Protein AF-A0A8J2RKL1-F1 (afdb_monomer_lite)

InterPro domains:
  IPR005798 Cytochrome b/b6, C-terminal [PF00032] (42-75)
  IPR005798 Cytochrome b/b6, C-terminal [PS51003] (1-81)
  IPR027387 Cytochrome b/b6-like domain superfamily [G3DSA:1.20.810.10] (3-80)
  IPR036150 Cytochrome b/b6, C-terminal domain superfamily [SSF81648] (10-77)

Structure (mmCIF, N/CA/C/O backbone):
data_AF-A0A8J2RKL1-F1
#
_entry.id   AF-A0A8J2RKL1-F1
#
loop_
_atom_site.group_PDB
_atom_site.id
_atom_site.type_symbol
_atom_site.label_atom_id
_atom_site.label_alt_id
_atom_site.label_comp_id
_atom_site.label_asym_id
_atom_site.label_entity_id
_atom_site.label_seq_id
_atom_site.pdbx_PDB_ins_code
_atom_site.Cartn_x
_atom_site.Cartn_y
_atom_site.Cartn_z
_atom_site.occupancy
_atom_site.B_iso_or_equiv
_atom_site.auth_seq_id
_atom_site.auth_comp_id
_atom_site.auth_asym_id
_atom_site.auth_atom_id
_atom_site.pdbx_PDB_model_num
ATOM 1 N N . MET A 1 1 ? 31.817 -14.526 -21.103 1.00 56.75 1 MET A N 1
ATOM 2 C CA . MET A 1 1 ? 30.706 -14.668 -20.137 1.00 56.75 1 MET A CA 1
ATOM 3 C C . MET A 1 1 ? 29.862 -13.384 -20.133 1.00 56.75 1 MET A C 1
ATOM 5 O O . MET A 1 1 ? 29.556 -12.872 -19.070 1.00 56.75 1 MET A O 1
ATOM 9 N N . ASN A 1 2 ? 29.509 -12.839 -21.313 1.00 64.19 2 ASN A N 1
ATOM 10 C CA . ASN A 1 2 ? 29.096 -11.423 -21.433 1.00 64.19 2 ASN A CA 1
ATOM 11 C C . ASN A 1 2 ? 27.755 -11.216 -22.169 1.00 64.19 2 ASN A C 1
ATOM 13 O O . ASN A 1 2 ? 27.445 -10.087 -22.513 1.00 64.19 2 ASN A O 1
ATOM 17 N N . GLY A 1 3 ? 27.007 -12.286 -22.468 1.00 69.62 3 GLY A N 1
ATOM 18 C CA . GLY A 1 3 ? 25.729 -12.192 -23.199 1.00 69.62 3 GLY A CA 1
ATOM 19 C C . GLY A 1 3 ? 24.522 -12.663 -22.388 1.00 69.62 3 GLY A C 1
ATOM 20 O O . GLY A 1 3 ? 23.479 -12.031 -22.399 1.00 69.62 3 GLY A O 1
ATOM 21 N N . MET A 1 4 ? 24.663 -13.749 -21.623 1.00 73.62 4 MET A N 1
ATOM 22 C CA . MET A 1 4 ? 23.569 -14.242 -20.775 1.00 73.62 4 MET A CA 1
ATOM 23 C C . MET A 1 4 ? 23.311 -13.322 -19.572 1.00 73.62 4 MET A C 1
ATOM 25 O O . MET A 1 4 ? 22.170 -13.126 -19.183 1.00 73.62 4 MET A O 1
ATOM 29 N N . THR A 1 5 ? 24.359 -12.713 -19.012 1.00 76.06 5 THR A N 1
ATOM 30 C CA . THR A 1 5 ? 24.230 -11.771 -17.892 1.00 76.06 5 THR A CA 1
ATOM 31 C C . THR A 1 5 ? 23.613 -10.442 -18.312 1.00 76.06 5 THR A C 1
ATOM 33 O O . THR A 1 5 ? 22.861 -9.867 -17.541 1.00 76.06 5 THR A O 1
ATOM 36 N N . THR A 1 6 ? 23.887 -9.955 -19.525 1.00 77.88 6 THR A N 1
ATOM 37 C CA . THR A 1 6 ? 23.312 -8.695 -20.018 1.00 77.88 6 THR A CA 1
ATOM 38 C C . THR A 1 6 ? 21.819 -8.827 -20.299 1.00 77.88 6 THR A C 1
ATOM 40 O O . THR A 1 6 ? 21.072 -7.926 -19.950 1.00 77.88 6 THR A O 1
ATOM 43 N N . VAL A 1 7 ? 21.372 -9.968 -20.836 1.00 83.88 7 VAL A N 1
ATOM 44 C CA . VAL A 1 7 ? 19.943 -10.229 -21.087 1.00 83.88 7 VAL A CA 1
ATOM 45 C C . VAL A 1 7 ? 19.142 -10.273 -19.783 1.00 83.88 7 VAL A C 1
ATOM 47 O O . VAL A 1 7 ? 18.106 -9.627 -19.690 1.00 83.88 7 VAL A O 1
ATOM 50 N N . VAL A 1 8 ? 19.645 -10.956 -18.747 1.00 91.00 8 VAL A N 1
ATOM 51 C CA . VAL A 1 8 ? 18.971 -10.990 -17.433 1.00 91.00 8 VAL A CA 1
ATOM 52 C C . VAL A 1 8 ? 18.882 -9.588 -16.817 1.00 91.00 8 VAL A C 1
ATOM 54 O O . VAL A 1 8 ? 17.834 -9.204 -16.315 1.00 91.00 8 VAL A O 1
ATOM 57 N N . LEU A 1 9 ? 19.947 -8.783 -16.920 1.00 91.25 9 LEU A N 1
ATOM 58 C CA . LEU A 1 9 ? 19.938 -7.403 -16.420 1.00 91.25 9 LEU A CA 1
ATOM 59 C C . LEU A 1 9 ? 18.942 -6.502 -17.168 1.00 91.25 9 LEU A C 1
ATOM 61 O O . LEU A 1 9 ? 18.351 -5.610 -16.561 1.00 91.25 9 LEU A O 1
ATOM 65 N N . GLU A 1 10 ? 18.759 -6.711 -18.473 1.00 88.25 10 GLU A N 1
ATOM 66 C CA . GLU A 1 10 ? 17.762 -5.988 -19.268 1.00 88.25 10 GLU A CA 1
ATOM 67 C C . GLU A 1 10 ? 16.331 -6.364 -18.853 1.00 88.25 10 GLU A C 1
ATOM 69 O O . GLU A 1 10 ? 15.496 -5.475 -18.676 1.00 88.25 10 GLU A O 1
ATOM 74 N N . GLU A 1 11 ? 16.052 -7.650 -18.627 1.00 93.31 11 GLU A N 1
ATOM 75 C CA . GLU A 1 11 ? 14.753 -8.124 -18.126 1.00 93.31 11 GLU A CA 1
ATOM 76 C C . GLU A 1 11 ? 14.448 -7.581 -16.721 1.00 93.31 11 GLU A C 1
ATOM 78 O O . GLU A 1 11 ? 13.352 -7.061 -16.481 1.00 93.31 11 GLU A O 1
ATOM 83 N N . ASP A 1 12 ? 15.433 -7.614 -15.819 1.00 94.56 12 ASP A N 1
ATOM 84 C CA . ASP A 1 12 ? 15.322 -7.069 -14.463 1.00 94.56 12 ASP A CA 1
ATOM 85 C C . ASP A 1 12 ? 15.038 -5.559 -14.485 1.00 94.56 12 ASP A C 1
ATOM 87 O O . ASP A 1 12 ? 14.193 -5.066 -13.732 1.00 94.56 12 ASP A O 1
ATOM 91 N N . LEU A 1 13 ? 15.699 -4.809 -15.377 1.00 96.62 13 LEU A N 1
ATOM 92 C CA . LEU A 1 13 ? 15.478 -3.370 -15.530 1.00 96.62 13 LEU A CA 1
ATOM 93 C C . LEU A 1 13 ? 14.058 -3.069 -16.018 1.00 96.62 13 LEU A C 1
ATOM 95 O O . LEU A 1 13 ? 13.409 -2.159 -15.497 1.00 96.62 13 LEU A O 1
ATOM 99 N N . VAL A 1 14 ? 13.553 -3.831 -16.990 1.00 97.06 14 VAL A N 1
ATOM 100 C CA . VAL A 1 14 ? 12.174 -3.683 -17.478 1.00 97.06 14 VAL A CA 1
ATOM 101 C C . VAL A 1 14 ? 11.176 -3.988 -16.361 1.00 97.06 14 VAL A C 1
ATOM 103 O O . VAL A 1 14 ? 10.255 -3.199 -16.136 1.00 97.06 14 VAL A O 1
ATOM 106 N N . GLY A 1 15 ? 11.377 -5.074 -15.610 1.00 96.62 15 GLY A N 1
ATOM 107 C CA . GLY A 1 15 ? 10.543 -5.417 -14.456 1.00 96.62 15 GLY A CA 1
ATOM 108 C C . GLY A 1 15 ? 10.541 -4.319 -13.388 1.00 96.62 15 GLY A C 1
ATOM 109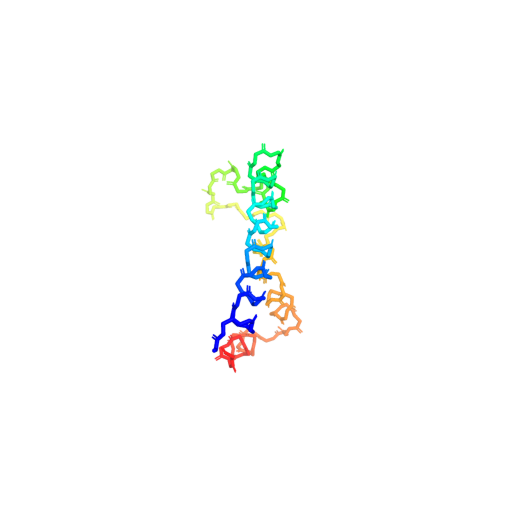 O O . GLY A 1 15 ? 9.482 -3.928 -12.891 1.00 96.62 15 GLY A O 1
ATOM 110 N N . PHE A 1 16 ? 11.711 -3.754 -13.091 1.00 97.25 16 PHE A N 1
ATOM 111 C CA . PHE A 1 16 ? 11.855 -2.650 -12.146 1.00 97.25 16 PHE A CA 1
ATOM 112 C C . PHE A 1 16 ? 11.129 -1.380 -12.608 1.00 97.25 16 PHE A C 1
ATOM 114 O O . PHE A 1 16 ? 10.437 -0.742 -11.813 1.00 97.25 16 PHE A O 1
ATOM 121 N N . LEU A 1 17 ? 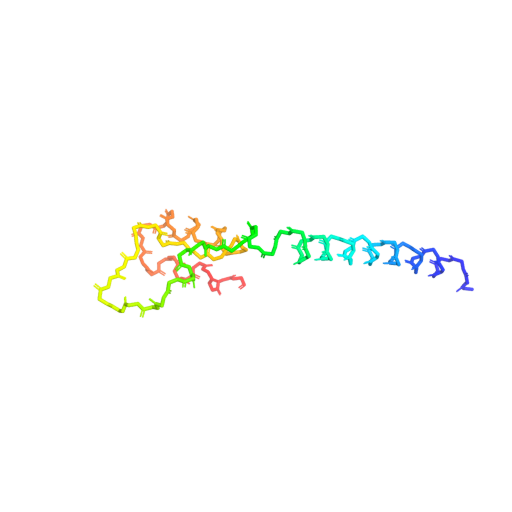11.223 -1.025 -13.893 1.00 98.12 17 LEU A N 1
ATOM 122 C CA . LEU A 1 17 ? 10.516 0.129 -14.455 1.00 98.12 17 LEU A CA 1
ATOM 123 C C . LEU A 1 17 ? 8.994 -0.037 -14.379 1.00 98.12 17 LEU A C 1
ATOM 125 O O . LEU A 1 17 ? 8.296 0.920 -14.044 1.00 98.12 17 LEU A O 1
ATOM 129 N N . ILE A 1 18 ? 8.477 -1.242 -14.633 1.00 97.75 18 ILE A N 1
ATOM 130 C CA . ILE A 1 18 ? 7.045 -1.541 -14.502 1.00 97.75 18 ILE A CA 1
ATOM 131 C C . ILE A 1 18 ? 6.604 -1.408 -13.037 1.00 97.75 18 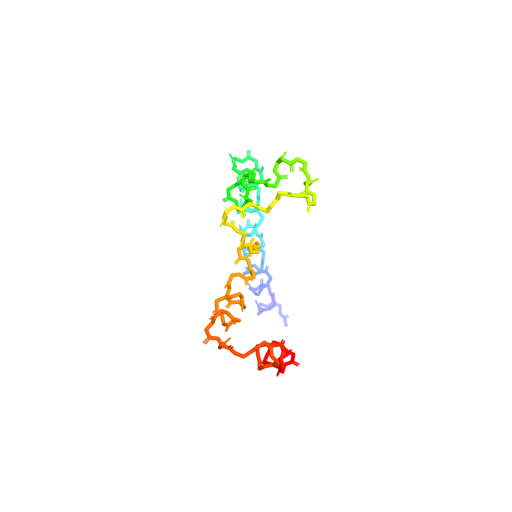ILE A C 1
ATOM 133 O O . ILE A 1 18 ? 5.595 -0.756 -12.754 1.00 97.75 18 ILE A O 1
ATOM 137 N N . LEU A 1 19 ? 7.374 -1.956 -12.092 1.00 97.25 19 LEU A N 1
ATOM 138 C CA . LEU A 1 19 ? 7.091 -1.818 -10.661 1.00 97.25 19 LEU A CA 1
ATOM 139 C C . LEU A 1 19 ? 7.066 -0.345 -10.234 1.00 97.25 19 LEU A C 1
ATOM 141 O O . LEU A 1 19 ? 6.119 0.090 -9.582 1.00 97.25 19 LEU A O 1
ATOM 145 N N . LEU A 1 20 ? 8.049 0.455 -10.648 1.00 97.69 20 LEU A N 1
ATOM 146 C CA . LEU A 1 20 ? 8.069 1.881 -10.326 1.00 97.69 20 LEU A CA 1
ATOM 147 C C . LEU A 1 20 ? 6.904 2.642 -10.963 1.00 97.69 20 LEU A C 1
ATOM 149 O O . LEU A 1 20 ? 6.280 3.461 -10.292 1.00 97.69 20 LEU A O 1
ATOM 153 N N . ALA A 1 21 ? 6.572 2.367 -12.224 1.00 97.38 21 ALA A N 1
ATOM 154 C CA . ALA A 1 21 ? 5.448 3.015 -12.894 1.00 97.38 21 ALA A CA 1
ATOM 155 C C . ALA A 1 21 ? 4.115 2.717 -12.183 1.00 97.38 21 ALA A C 1
ATOM 157 O O . ALA A 1 21 ? 3.313 3.627 -11.954 1.00 97.38 21 ALA A O 1
ATOM 158 N N . THR A 1 22 ? 3.888 1.466 -11.773 1.00 96.88 22 THR A N 1
ATOM 159 C CA . THR A 1 22 ? 2.688 1.089 -11.001 1.00 96.88 22 THR A CA 1
ATOM 160 C C . THR A 1 22 ? 2.658 1.749 -9.621 1.00 96.88 22 THR A C 1
ATOM 162 O O . THR A 1 22 ? 1.624 2.273 -9.215 1.00 96.88 22 THR A O 1
ATOM 165 N N . LEU A 1 23 ? 3.794 1.831 -8.924 1.00 97.06 23 LEU A N 1
ATOM 166 C CA . LEU A 1 23 ? 3.878 2.506 -7.629 1.00 97.06 23 LEU A CA 1
ATOM 167 C C . LEU A 1 23 ? 3.604 4.014 -7.741 1.00 97.06 23 LEU A C 1
ATOM 169 O O . LEU A 1 23 ? 2.845 4.572 -6.946 1.00 97.06 23 LEU A O 1
ATOM 173 N N . ILE A 1 24 ? 4.191 4.681 -8.737 1.00 97.44 24 ILE A N 1
ATOM 174 C CA . ILE A 1 24 ? 4.000 6.118 -8.979 1.00 97.44 24 ILE A CA 1
ATOM 175 C C . ILE A 1 24 ? 2.539 6.411 -9.333 1.00 97.44 24 ILE A C 1
ATOM 177 O O . ILE A 1 24 ? 1.949 7.348 -8.801 1.00 97.44 24 ILE A O 1
ATOM 181 N N . THR A 1 25 ? 1.927 5.603 -10.197 1.00 96.88 25 THR A N 1
ATOM 182 C CA . THR A 1 25 ? 0.514 5.790 -10.564 1.00 96.88 25 THR A CA 1
ATOM 183 C C . THR A 1 25 ? -0.423 5.572 -9.378 1.00 96.88 25 THR A C 1
ATOM 185 O O . THR A 1 25 ? -1.324 6.384 -9.177 1.00 96.88 25 THR A O 1
ATOM 188 N N . LEU A 1 26 ? -0.193 4.549 -8.549 1.00 96.88 26 LEU A N 1
ATOM 189 C CA . LEU A 1 26 ? -0.974 4.319 -7.329 1.00 96.88 26 LEU A CA 1
ATOM 190 C C . LEU A 1 26 ? -0.845 5.486 -6.343 1.00 96.88 26 LEU A C 1
ATOM 192 O O . LEU A 1 26 ? -1.852 6.021 -5.894 1.00 96.88 26 LEU A O 1
ATOM 196 N N . THR A 1 27 ? 0.379 5.919 -6.044 1.00 95.75 27 THR A N 1
ATOM 197 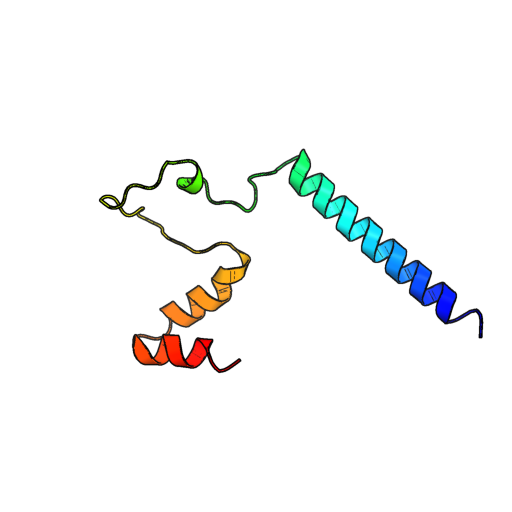C CA . THR A 1 27 ? 0.631 6.964 -5.036 1.00 95.75 27 THR A CA 1
ATOM 198 C C . THR A 1 27 ? 0.178 8.356 -5.469 1.00 95.75 27 THR A C 1
ATOM 200 O O . THR A 1 27 ? -0.337 9.102 -4.640 1.00 95.75 27 THR A O 1
ATOM 203 N N . LEU A 1 28 ? 0.338 8.718 -6.746 1.00 96.69 28 LEU A N 1
ATOM 204 C CA . LEU A 1 28 ? 0.016 10.066 -7.222 1.00 96.69 28 LEU A CA 1
ATOM 205 C C . LEU A 1 28 ? -1.424 10.215 -7.712 1.00 96.69 28 LEU A C 1
ATOM 207 O O . LEU A 1 28 ? -2.003 11.284 -7.534 1.00 96.69 28 LEU A O 1
ATOM 211 N N . LEU A 1 29 ? -2.003 9.189 -8.345 1.00 96.44 29 LEU A N 1
ATOM 212 C CA . LEU A 1 29 ? -3.347 9.301 -8.923 1.00 96.44 29 LEU A CA 1
ATOM 213 C C . LEU A 1 29 ? -4.436 8.815 -7.967 1.00 96.44 29 LEU A C 1
ATOM 215 O O . LEU A 1 29 ? -5.501 9.421 -7.924 1.00 96.44 29 LEU A O 1
ATOM 219 N N . ASN A 1 30 ? -4.195 7.739 -7.209 1.00 94.19 30 ASN A N 1
ATOM 220 C CA . ASN A 1 30 ? -5.206 7.144 -6.329 1.00 94.19 30 ASN A CA 1
ATOM 221 C C . ASN A 1 30 ? -4.602 6.634 -5.002 1.00 94.19 30 ASN A C 1
ATOM 223 O O . ASN A 1 30 ? -4.640 5.429 -4.736 1.00 94.19 30 ASN A O 1
ATOM 227 N N . PRO A 1 31 ? -4.082 7.528 -4.137 1.00 91.44 31 PRO A N 1
ATOM 228 C CA . PRO A 1 31 ? -3.347 7.140 -2.926 1.00 91.44 31 PRO A CA 1
ATOM 229 C C . PRO A 1 31 ? -4.169 6.302 -1.937 1.00 91.44 31 PRO A C 1
ATOM 231 O O . PRO A 1 31 ? -3.615 5.477 -1.219 1.00 91.44 31 PRO A O 1
ATOM 234 N N . ASN A 1 32 ? -5.492 6.481 -1.925 1.00 93.25 32 ASN A N 1
ATOM 235 C CA . ASN A 1 32 ? -6.393 5.819 -0.980 1.00 93.25 32 ASN A CA 1
ATOM 236 C C . ASN A 1 32 ? -7.107 4.597 -1.575 1.00 93.25 32 ASN A C 1
ATOM 238 O O . ASN A 1 32 ? -8.018 4.071 -0.950 1.00 93.25 32 ASN A O 1
ATOM 242 N N . LEU A 1 33 ? -6.728 4.139 -2.775 1.00 92.75 33 LEU A N 1
ATOM 243 C CA . LEU A 1 33 ? -7.417 3.033 -3.455 1.00 92.75 33 LEU A CA 1
ATOM 244 C C . LEU A 1 33 ? -7.377 1.720 -2.662 1.00 92.75 33 LEU A C 1
ATOM 246 O O . LEU A 1 33 ? -8.306 0.924 -2.742 1.00 92.75 33 LEU A O 1
ATOM 250 N N . LEU A 1 34 ? -6.281 1.488 -1.939 1.00 92.56 34 LEU A N 1
ATOM 251 C CA . LEU A 1 34 ? -6.035 0.250 -1.199 1.00 92.56 34 LEU A CA 1
ATOM 252 C C . LEU A 1 34 ? -6.315 0.372 0.305 1.00 92.56 34 LEU A C 1
ATOM 254 O O . LEU A 1 34 ? -6.212 -0.634 0.998 1.00 92.56 34 LEU A O 1
ATOM 258 N N . GLY A 1 35 ? -6.621 1.575 0.802 1.00 89.94 35 GLY A N 1
ATOM 259 C CA . GLY A 1 35 ? -6.831 1.840 2.225 1.00 89.94 35 GLY A CA 1
ATOM 260 C C . GLY A 1 35 ? -8.310 1.895 2.596 1.00 89.94 35 GLY A C 1
ATOM 261 O O . GLY A 1 35 ? -9.157 2.243 1.773 1.00 89.94 35 GLY A O 1
ATOM 262 N N . ASP A 1 36 ? -8.620 1.579 3.851 1.00 90.12 36 ASP A N 1
ATOM 263 C CA . ASP A 1 36 ? -9.984 1.668 4.373 1.00 90.12 36 ASP A CA 1
ATOM 264 C C . ASP A 1 36 ? -10.349 3.123 4.753 1.00 90.12 36 ASP A C 1
ATOM 266 O O . ASP A 1 36 ? -9.604 3.758 5.511 1.00 90.12 36 ASP A O 1
ATOM 270 N N . PRO A 1 37 ? -11.482 3.676 4.273 1.00 87.94 37 PRO A N 1
ATOM 271 C CA . PRO A 1 37 ? -11.965 4.996 4.674 1.00 87.94 37 PRO A CA 1
ATOM 272 C C . PRO A 1 37 ? -12.166 5.173 6.188 1.00 87.94 37 PRO A C 1
ATOM 274 O O . PRO A 1 37 ? -12.038 6.289 6.694 1.00 87.94 37 PRO A O 1
ATOM 277 N N . GLU A 1 38 ? -12.451 4.103 6.933 1.00 86.50 38 GLU A N 1
ATOM 278 C CA . GLU A 1 38 ? -12.650 4.174 8.386 1.00 86.50 38 GLU A CA 1
ATOM 279 C C . GLU A 1 38 ? -11.360 4.545 9.137 1.00 86.50 38 GLU A C 1
ATOM 281 O O . GLU A 1 38 ? -11.428 5.139 10.214 1.00 86.50 38 GLU A O 1
ATOM 286 N N . ASN A 1 39 ? -10.181 4.302 8.548 1.00 88.69 39 ASN A N 1
ATOM 287 C CA . ASN A 1 39 ? -8.886 4.666 9.138 1.00 88.69 39 ASN A CA 1
ATOM 288 C C . ASN A 1 39 ? -8.635 6.187 9.175 1.00 88.69 39 ASN A C 1
ATOM 290 O O . ASN A 1 39 ? -7.700 6.634 9.842 1.00 88.69 39 ASN A O 1
ATOM 294 N N . PHE A 1 40 ? -9.446 6.998 8.482 1.00 89.62 40 PHE A N 1
ATOM 295 C CA . PHE A 1 40 ? -9.375 8.461 8.581 1.00 89.62 40 PHE A CA 1
ATOM 296 C C . PHE A 1 40 ? -10.056 9.006 9.843 1.00 89.62 40 PHE A C 1
ATOM 298 O O . PHE A 1 40 ? -9.802 10.151 10.227 1.00 89.62 40 PHE A O 1
ATOM 305 N N . ASN A 1 41 ? -10.892 8.204 10.507 1.00 88.06 41 ASN A N 1
ATOM 306 C CA . ASN A 1 41 ? -11.502 8.574 11.776 1.00 88.06 41 ASN A CA 1
ATOM 307 C C . ASN A 1 41 ? -10.546 8.259 12.940 1.00 88.06 41 ASN A C 1
ATOM 309 O O . ASN A 1 41 ? -9.913 7.201 12.957 1.00 88.06 41 ASN A O 1
ATOM 313 N N . PRO A 1 42 ? -10.435 9.138 13.953 1.00 87.56 42 PRO A N 1
ATOM 314 C CA . PRO A 1 42 ? -9.615 8.852 15.121 1.00 87.56 42 PRO A CA 1
ATOM 315 C C . PRO A 1 42 ? -10.156 7.632 15.874 1.00 87.56 42 PRO A C 1
ATOM 317 O O . PRO A 1 42 ? -11.364 7.481 16.064 1.00 87.56 42 PRO A O 1
ATOM 320 N N . ALA A 1 43 ? -9.246 6.777 16.341 1.00 86.81 43 ALA A N 1
ATOM 321 C CA . ALA A 1 43 ? -9.606 5.560 17.053 1.00 86.81 43 ALA A CA 1
ATOM 322 C C . ALA A 1 43 ? -10.402 5.871 18.334 1.00 86.81 43 ALA A C 1
ATOM 324 O O . ALA A 1 43 ? -9.944 6.618 19.202 1.00 86.81 43 ALA A O 1
ATOM 325 N N . ASN A 1 44 ? -11.578 5.253 18.471 1.00 91.06 44 ASN A N 1
ATOM 326 C CA . ASN A 1 44 ? -12.405 5.329 19.670 1.00 91.06 44 ASN A CA 1
ATOM 327 C C . ASN A 1 44 ? -12.555 3.927 20.292 1.00 91.06 44 ASN A C 1
ATOM 329 O O . ASN A 1 44 ? -13.246 3.087 19.722 1.00 91.06 44 ASN A O 1
ATOM 333 N N . PRO A 1 45 ? -11.971 3.656 21.474 1.00 84.88 45 PRO A N 1
ATOM 334 C CA . PRO A 1 45 ? -12.025 2.331 22.095 1.00 84.88 45 PRO A CA 1
ATOM 335 C C . PRO A 1 45 ? -13.430 1.914 22.560 1.00 84.88 45 PRO A C 1
ATOM 337 O O . PRO A 1 45 ? -13.636 0.751 22.895 1.00 84.88 45 PRO A O 1
ATOM 340 N N . LEU A 1 46 ? -14.395 2.840 22.602 1.00 88.06 46 LEU A N 1
ATOM 341 C CA . LEU A 1 46 ? -15.777 2.568 23.006 1.00 88.06 46 LEU A CA 1
ATOM 342 C C . LEU A 1 46 ? -16.700 2.236 21.825 1.00 88.06 46 LEU A C 1
ATOM 344 O O . LEU A 1 46 ? -17.846 1.850 22.046 1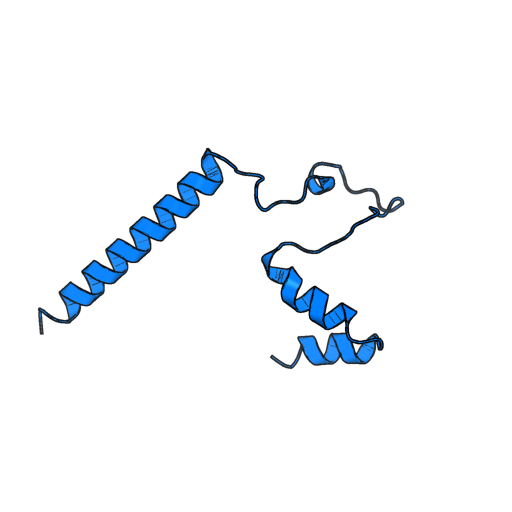.00 88.06 46 LEU A O 1
ATOM 348 N N . VAL A 1 47 ? -16.230 2.397 20.584 1.00 81.62 47 VAL A N 1
ATOM 349 C CA . VAL A 1 47 ? -17.035 2.198 19.374 1.00 81.62 47 VAL A CA 1
ATOM 350 C C . VAL A 1 47 ? -16.272 1.306 18.405 1.00 81.62 47 VAL A C 1
ATOM 352 O O . VAL A 1 47 ? -15.245 1.697 17.861 1.00 81.62 47 VAL A O 1
ATOM 355 N N . THR A 1 48 ? -16.791 0.105 18.160 1.00 83.31 48 THR A N 1
ATOM 356 C CA . THR A 1 48 ? -16.271 -0.783 17.115 1.00 83.31 48 THR A CA 1
ATOM 357 C C . THR A 1 48 ? -16.997 -0.519 15.795 1.00 83.31 48 THR A C 1
ATOM 359 O O . THR A 1 48 ? -18.232 -0.569 15.788 1.00 83.31 48 THR A O 1
ATOM 362 N N . PRO A 1 49 ? -16.279 -0.290 14.680 1.00 82.44 49 PRO A N 1
ATOM 363 C CA . PRO A 1 49 ? -16.886 -0.208 13.355 1.00 82.44 49 PRO A CA 1
ATOM 364 C C . PRO A 1 49 ? -17.676 -1.475 13.004 1.00 82.44 49 PRO A C 1
ATOM 366 O O . PRO A 1 49 ? -17.370 -2.571 13.474 1.00 82.44 49 PRO A O 1
ATOM 369 N N . VAL A 1 50 ? -18.697 -1.336 12.157 1.00 80.31 50 VAL A N 1
ATOM 370 C CA . VAL A 1 50 ? -19.596 -2.448 11.787 1.00 80.31 50 VAL A CA 1
ATOM 371 C C . VAL A 1 50 ? -18.882 -3.499 10.922 1.00 80.31 50 VAL A C 1
ATOM 373 O O . VAL A 1 50 ? -19.179 -4.691 11.011 1.00 80.31 50 VAL A O 1
ATOM 376 N N . HIS A 1 51 ? -17.916 -3.076 10.105 1.00 82.94 51 HIS A N 1
ATOM 377 C CA . HIS A 1 51 ? -17.166 -3.936 9.190 1.00 82.94 51 HIS A CA 1
ATOM 378 C C . HIS A 1 51 ? -15.661 -3.795 9.439 1.00 82.94 51 HIS A C 1
ATOM 380 O O . HIS A 1 51 ? -14.971 -3.074 8.734 1.00 82.94 51 HIS A O 1
ATOM 386 N N . ILE A 1 52 ? -15.149 -4.476 10.468 1.00 85.38 52 ILE A N 1
ATOM 387 C CA . ILE A 1 52 ? -13.711 -4.494 10.774 1.00 85.38 52 ILE A CA 1
ATOM 388 C C . ILE A 1 52 ? -13.046 -5.603 9.961 1.00 85.38 52 ILE A C 1
ATOM 390 O O . ILE A 1 52 ? -13.318 -6.789 10.173 1.00 85.38 52 ILE A O 1
ATOM 394 N N . GLN A 1 53 ? -12.150 -5.219 9.061 1.00 88.06 53 GLN A N 1
ATOM 395 C CA . GLN A 1 53 ? -11.322 -6.127 8.274 1.00 88.06 53 GLN A CA 1
ATOM 396 C C . GLN A 1 53 ? -9.865 -5.655 8.302 1.00 88.06 53 GLN A C 1
ATOM 398 O O . GLN A 1 53 ? -9.617 -4.460 8.453 1.00 88.06 53 GLN A O 1
ATOM 403 N N . PRO A 1 54 ? -8.889 -6.570 8.205 1.00 90.88 54 PRO A N 1
ATOM 404 C CA . PRO A 1 54 ? -7.503 -6.160 8.065 1.00 90.88 54 PRO A CA 1
ATOM 405 C C . PRO A 1 54 ? -7.237 -5.643 6.647 1.00 90.88 54 PRO A C 1
ATOM 407 O O . PRO A 1 54 ? -8.032 -5.859 5.731 1.00 90.88 54 PRO A O 1
ATOM 410 N N . GLU A 1 55 ? -6.074 -5.019 6.469 1.00 92.56 55 GLU A N 1
ATOM 411 C CA . GLU A 1 55 ? -5.588 -4.571 5.165 1.00 92.56 55 GLU A CA 1
ATOM 412 C C . GLU A 1 55 ? -5.586 -5.696 4.119 1.00 92.56 55 GLU A C 1
ATOM 414 O O . GLU A 1 55 ? -5.474 -6.886 4.437 1.00 92.56 55 GLU A O 1
ATOM 419 N N . TRP A 1 56 ? -5.682 -5.310 2.846 1.00 91.62 56 TRP A N 1
ATOM 420 C CA . TRP A 1 56 ? -5.940 -6.215 1.721 1.00 91.62 56 TRP A CA 1
ATOM 421 C C . TRP A 1 56 ? -4.998 -7.429 1.656 1.00 91.62 56 TRP A C 1
ATOM 423 O O . TRP A 1 56 ? -5.442 -8.547 1.388 1.00 91.62 56 TRP A O 1
ATOM 433 N N . TYR A 1 57 ? -3.714 -7.242 1.968 1.00 92.44 57 TYR A N 1
ATOM 434 C CA . TYR A 1 57 ? -2.695 -8.296 1.947 1.00 92.44 57 TYR A CA 1
ATOM 435 C C . TYR A 1 57 ? -2.865 -9.342 3.063 1.00 92.44 57 TYR A C 1
ATOM 437 O O . TYR A 1 57 ? -2.282 -10.419 2.980 1.00 92.44 57 TYR A O 1
ATOM 445 N N . PHE A 1 58 ? -3.701 -9.079 4.071 1.00 92.31 58 PHE A N 1
ATOM 446 C CA . PHE A 1 58 ? -4.047 -10.013 5.149 1.00 92.31 58 PHE A CA 1
ATOM 447 C C . PHE A 1 58 ? -5.428 -10.660 5.003 1.00 92.31 58 PHE A C 1
ATOM 449 O O . PHE A 1 58 ? -5.765 -11.563 5.777 1.00 92.31 58 PHE A O 1
ATOM 456 N N . LEU A 1 59 ? -6.238 -10.254 4.020 1.00 90.12 59 LEU A N 1
ATOM 457 C CA . LEU A 1 59 ? -7.596 -10.783 3.852 1.00 90.12 59 LEU A CA 1
ATOM 458 C C . LEU A 1 59 ? -7.620 -12.303 3.647 1.00 90.12 59 LEU A C 1
ATOM 460 O O . LEU A 1 59 ? -8.551 -12.960 4.115 1.00 90.12 59 LEU A O 1
ATOM 464 N N . PHE A 1 60 ? -6.586 -12.879 3.023 1.00 89.62 60 PHE A N 1
ATOM 465 C CA . PHE A 1 60 ? -6.483 -14.330 2.845 1.00 89.62 60 PHE A CA 1
ATOM 466 C C . PHE A 1 60 ? -6.406 -15.064 4.197 1.00 89.62 60 PHE A C 1
ATOM 468 O O . PHE A 1 60 ? -7.162 -16.005 4.439 1.00 89.62 60 PHE A O 1
ATOM 475 N N . ALA A 1 61 ? -5.549 -14.601 5.111 1.00 87.75 61 ALA A N 1
ATOM 476 C CA . ALA A 1 61 ? -5.374 -15.204 6.428 1.00 87.75 61 ALA A CA 1
ATOM 477 C C . ALA A 1 61 ? -6.622 -14.994 7.295 1.00 87.75 61 ALA A C 1
ATOM 479 O O . ALA A 1 61 ? -7.054 -15.902 8.004 1.00 87.75 61 ALA A O 1
ATOM 480 N N . TYR A 1 62 ? -7.259 -13.825 7.188 1.00 90.62 62 TYR A N 1
ATOM 481 C CA . TYR A 1 62 ? -8.514 -13.528 7.876 1.00 90.62 62 TYR A CA 1
ATOM 482 C C . TYR A 1 62 ? -9.676 -14.415 7.410 1.00 90.62 62 TYR A C 1
ATOM 484 O O . TYR A 1 62 ? -10.489 -14.851 8.228 1.00 90.62 62 TYR A O 1
ATOM 492 N N . ALA A 1 63 ? -9.754 -14.725 6.114 1.00 88.38 63 ALA A N 1
ATOM 493 C CA . ALA A 1 63 ? -10.744 -15.658 5.581 1.00 88.38 63 ALA A CA 1
ATOM 494 C C . ALA A 1 63 ? -10.540 -17.082 6.126 1.00 88.38 63 ALA A C 1
ATOM 496 O O . ALA A 1 63 ? -11.510 -17.717 6.540 1.00 88.38 63 ALA A O 1
ATOM 497 N N . ILE A 1 64 ? -9.289 -17.552 6.199 1.00 89.25 64 ILE A N 1
ATOM 498 C CA . ILE A 1 64 ? -8.939 -18.848 6.806 1.00 89.25 64 ILE A CA 1
ATOM 499 C C . ILE A 1 64 ? -9.271 -18.854 8.305 1.00 89.25 64 ILE A C 1
ATOM 501 O O . ILE A 1 64 ? -9.820 -19.821 8.823 1.00 89.25 64 ILE A O 1
ATOM 505 N N . LEU A 1 65 ? -8.995 -17.762 9.018 1.00 85.19 65 LEU A N 1
ATOM 506 C CA . LEU A 1 65 ? -9.296 -17.667 10.444 1.00 85.19 65 LEU A CA 1
ATOM 507 C C . LEU A 1 65 ? -10.806 -17.727 10.721 1.00 85.19 65 LEU A C 1
ATOM 509 O O . LEU A 1 65 ? -11.227 -18.392 11.664 1.00 85.19 65 LEU A O 1
ATOM 513 N N . ARG A 1 66 ? -11.631 -17.067 9.896 1.00 82.88 66 ARG A N 1
ATOM 514 C CA . ARG A 1 66 ? -13.100 -17.078 10.035 1.00 82.88 66 ARG A CA 1
ATOM 515 C C . ARG A 1 66 ? -13.753 -18.402 9.642 1.00 82.88 66 ARG A C 1
ATOM 517 O O . ARG A 1 66 ? -14.874 -18.655 10.075 1.00 82.88 66 ARG A O 1
ATOM 524 N N . SER A 1 67 ? -13.094 -19.237 8.840 1.00 84.31 67 SER A N 1
ATOM 525 C CA . SER A 1 67 ? -13.632 -20.547 8.458 1.00 84.31 67 SER A CA 1
ATOM 526 C C . SER A 1 67 ? -13.435 -21.618 9.539 1.00 84.31 67 SER A C 1
ATOM 528 O O . SER A 1 67 ? -14.103 -22.651 9.497 1.00 84.31 67 SER A O 1
ATOM 530 N N . ILE A 1 68 ? -12.578 -21.369 10.540 1.00 85.25 68 ILE A N 1
ATOM 531 C CA . ILE A 1 68 ? -12.325 -22.284 11.657 1.00 85.25 68 ILE A CA 1
ATOM 532 C C . ILE A 1 68 ? -13.163 -21.852 12.876 1.00 85.25 68 ILE A C 1
ATOM 534 O O . ILE A 1 68 ? -12.872 -20.830 13.495 1.00 85.25 68 ILE A O 1
ATOM 538 N N . PRO A 1 69 ? -14.164 -22.642 13.308 1.00 71.06 69 PRO A N 1
ATOM 539 C CA . PRO A 1 69 ? -15.056 -22.267 14.412 1.00 71.06 69 PRO A CA 1
ATOM 540 C C . PRO A 1 69 ? -14.399 -22.336 15.806 1.00 71.06 69 PRO A C 1
ATOM 542 O O . PRO A 1 69 ? -15.023 -21.959 16.796 1.00 71.06 69 PRO A O 1
ATOM 545 N N . ASN A 1 70 ? -13.153 -22.822 15.915 1.00 74.62 70 ASN A N 1
ATOM 546 C CA . ASN A 1 70 ? -12.412 -22.931 17.175 1.00 74.62 70 ASN A CA 1
ATOM 547 C C . ASN A 1 70 ? -11.286 -21.886 17.264 1.00 74.62 70 ASN A C 1
ATOM 549 O O . ASN A 1 70 ? -10.347 -21.893 16.464 1.00 74.62 70 ASN A O 1
ATOM 553 N N . LYS A 1 71 ? -11.340 -21.056 18.313 1.00 62.56 71 LYS A N 1
ATOM 554 C CA . LYS A 1 71 ? -10.387 -19.973 18.595 1.00 62.56 71 LYS A CA 1
ATOM 555 C C . LYS A 1 71 ? -8.930 -20.446 18.744 1.00 62.56 71 LYS A C 1
ATOM 557 O O . LYS A 1 71 ? -8.028 -19.701 18.382 1.00 62.56 71 LYS A O 1
ATOM 562 N N . LEU A 1 72 ? -8.686 -21.665 19.239 1.00 65.06 72 LEU A N 1
ATOM 563 C CA . LEU A 1 72 ? -7.331 -22.232 19.384 1.00 65.0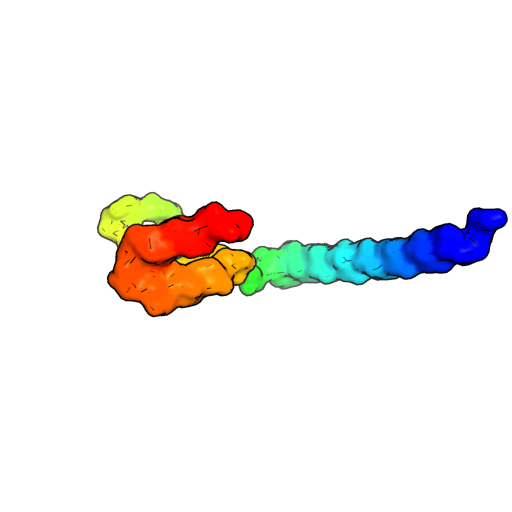6 72 LEU A CA 1
ATOM 564 C C . LEU A 1 72 ? -6.798 -22.841 18.081 1.00 65.06 72 LEU A C 1
ATOM 566 O O . LEU A 1 72 ? -5.612 -22.717 17.785 1.00 65.06 72 LEU A O 1
ATOM 570 N N . GLY A 1 73 ? -7.675 -23.461 17.286 1.00 61.38 73 GLY A N 1
ATOM 571 C CA . GLY A 1 73 ? -7.305 -24.029 15.990 1.00 61.38 73 GLY A CA 1
ATOM 572 C C . GLY A 1 73 ? -6.846 -22.942 15.021 1.00 61.38 73 GLY A C 1
ATOM 573 O O . GLY A 1 73 ? -5.774 -23.053 14.441 1.00 61.38 73 GLY A O 1
ATOM 574 N N . GLY A 1 74 ? -7.606 -21.849 14.913 1.00 61.38 74 GLY A N 1
ATOM 575 C CA . GLY A 1 74 ? -7.278 -20.743 14.011 1.00 61.38 74 GLY A CA 1
ATOM 576 C C . GLY A 1 74 ? -5.913 -20.091 14.271 1.00 61.38 74 GLY A C 1
ATOM 577 O O . GLY A 1 74 ? -5.195 -19.787 13.323 1.00 61.38 74 GLY A O 1
ATOM 578 N N . VAL A 1 75 ? -5.522 -19.939 15.543 1.00 60.06 75 VAL A N 1
ATOM 579 C CA . VAL A 1 75 ? -4.213 -19.376 15.929 1.00 60.06 75 VAL A CA 1
ATOM 580 C C . VAL A 1 75 ? -3.072 -20.373 15.687 1.00 60.06 75 VAL A C 1
ATOM 582 O O . VAL A 1 75 ? -2.000 -19.979 15.243 1.00 60.06 75 VAL A O 1
ATOM 585 N N . GLY A 1 76 ? -3.288 -21.672 15.930 1.00 62.38 76 GLY A N 1
ATOM 586 C CA . GLY A 1 76 ? -2.276 -22.707 15.672 1.00 62.38 76 GLY A CA 1
ATOM 587 C C . GLY A 1 76 ? -1.963 -22.905 14.183 1.00 62.38 76 GLY A C 1
ATOM 588 O O . GLY A 1 76 ? -0.806 -23.102 13.813 1.00 62.38 76 GLY A O 1
ATOM 589 N N . TRP A 1 77 ? -2.971 -22.791 13.313 1.00 57.38 77 TRP A N 1
ATOM 590 C CA . TRP A 1 77 ? -2.793 -22.903 11.861 1.00 57.38 77 TRP A CA 1
ATOM 591 C C . TRP A 1 77 ? -2.038 -21.714 11.249 1.00 57.38 77 TRP A C 1
ATOM 593 O O . TRP A 1 77 ? -1.251 -21.924 10.331 1.00 57.38 77 TRP A O 1
ATOM 603 N N . SER A 1 78 ? -2.203 -20.487 11.762 1.00 58.44 78 SER A N 1
ATOM 604 C CA . SER A 1 78 ? -1.457 -19.326 11.244 1.00 58.44 78 SER A CA 1
ATOM 605 C C . SER A 1 78 ? 0.024 -19.319 11.636 1.00 58.44 78 SER A C 1
ATOM 607 O O . SER A 1 78 ? 0.787 -18.554 11.064 1.00 58.44 78 SER A O 1
ATOM 609 N N . LEU A 1 79 ? 0.417 -20.125 12.629 1.00 54.91 79 LEU A N 1
ATOM 610 C CA . LEU A 1 79 ? 1.791 -20.235 13.138 1.00 54.91 79 LEU A CA 1
ATOM 611 C C . LEU A 1 79 ? 2.559 -21.440 12.564 1.00 54.91 79 LEU A C 1
ATOM 613 O O . LEU A 1 79 ? 3.709 -21.655 12.933 1.00 54.91 79 LEU A O 1
ATOM 617 N N . SER A 1 80 ? 1.926 -22.246 11.703 1.00 58.88 80 SER A N 1
ATOM 618 C CA . SER A 1 80 ? 2.526 -23.461 11.125 1.00 58.88 80 SER A CA 1
ATOM 619 C C . SER A 1 80 ? 3.178 -23.242 9.747 1.00 58.88 80 SER A C 1
ATOM 621 O O . SER A 1 80 ? 3.564 -24.218 9.105 1.00 58.88 80 SER A O 1
ATOM 623 N N . TYR A 1 81 ? 3.311 -21.986 9.308 1.00 51.00 81 TYR A N 1
ATOM 624 C CA . TYR A 1 81 ? 4.028 -21.570 8.098 1.00 51.00 81 TYR A CA 1
ATOM 625 C C . TYR A 1 81 ? 5.056 -20.493 8.432 1.00 51.00 81 TYR A C 1
ATOM 627 O O . TYR A 1 81 ? 4.725 -19.624 9.272 1.00 51.00 81 TYR A O 1
#

Sequence (81 aa):
MNGMTTVVLEEDLVGFLILLATLITLTLLNPNLLGDPENFNPANPLVTPVHIQPEWYFLFAYAILRSIPNKLGGVGWSLSY

pLDDT: mean 84.57, std 12.66, range [51.0, 98.12]

Organism: NCBI:txid27404

Radius of gyration: 20.67 Å; chains: 1; bounding box: 50×34×46 Å

Secondary structure (DSSP, 8-state):
--SHHHHHHHHHHHHHHHHHHHHHHHHHH-TTTTS-GGGGSPP-TT---SS----GGGHHHHHHHHH-S-HHHHHHHHT--

Foldseek 3Di:
DPPVVVVVVVVVVVVVVVVVVVVCCCVPVPVCPQPDPCVVDPDDPVDDDPDDDDGPVCNVLVVQLVVDPDPVVSVVVVPPD